Protein AF-A0A947AS03-F1 (afdb_monomer)

Structure (mmCIF, N/CA/C/O backbone):
data_AF-A0A947AS03-F1
#
_entry.id   AF-A0A947AS03-F1
#
loop_
_atom_site.group_PDB
_atom_site.id
_atom_site.type_symbol
_atom_site.label_atom_id
_atom_site.label_alt_id
_atom_site.label_comp_id
_atom_site.label_asym_id
_atom_site.label_entity_id
_atom_site.label_seq_id
_atom_site.pdbx_PDB_ins_code
_atom_site.Cartn_x
_atom_site.Cartn_y
_atom_site.Cartn_z
_atom_site.occupancy
_atom_site.B_iso_or_equiv
_atom_site.auth_seq_id
_atom_site.auth_comp_id
_atom_site.auth_asym_id
_atom_site.auth_atom_id
_atom_site.pdbx_PDB_model_num
ATOM 1 N N . MET A 1 1 ? 4.264 14.742 -11.740 1.00 63.16 1 MET A N 1
ATOM 2 C CA . MET A 1 1 ? 5.031 13.551 -12.175 1.00 63.16 1 MET A CA 1
ATOM 3 C C . MET A 1 1 ? 4.181 12.282 -12.149 1.00 63.16 1 MET A C 1
ATOM 5 O O . MET A 1 1 ? 4.143 11.600 -13.164 1.00 63.16 1 MET A O 1
ATOM 9 N N . ASP A 1 2 ? 3.450 11.978 -11.071 1.00 78.25 2 ASP A N 1
ATOM 10 C CA . ASP A 1 2 ? 2.669 10.725 -10.973 1.00 78.25 2 ASP A CA 1
ATOM 11 C C . ASP A 1 2 ? 1.525 10.592 -11.981 1.00 78.25 2 ASP A C 1
ATOM 13 O O . ASP A 1 2 ? 1.347 9.518 -12.546 1.00 78.25 2 ASP A O 1
ATOM 17 N N . VAL A 1 3 ? 0.847 11.694 -12.319 1.00 84.50 3 VAL A N 1
ATOM 18 C CA . VAL A 1 3 ? -0.205 11.711 -13.353 1.00 84.50 3 VAL A CA 1
ATOM 19 C C . VAL A 1 3 ? 0.300 11.156 -14.693 1.00 84.50 3 VAL A C 1
ATOM 21 O O . VAL A 1 3 ? -0.394 10.385 -15.347 1.00 84.50 3 VAL A O 1
ATOM 24 N N . LEU A 1 4 ? 1.533 11.486 -15.094 1.00 87.38 4 LEU A N 1
ATOM 25 C CA . LEU A 1 4 ? 2.119 10.993 -16.345 1.00 87.38 4 LEU A CA 1
ATOM 26 C C . LEU A 1 4 ? 2.424 9.491 -16.284 1.00 87.38 4 LEU A C 1
ATOM 28 O O . LEU A 1 4 ? 2.207 8.789 -17.270 1.00 87.38 4 LEU A O 1
ATOM 32 N N . ARG A 1 5 ? 2.881 8.985 -15.131 1.00 83.75 5 ARG A N 1
ATOM 33 C CA . ARG A 1 5 ? 3.101 7.543 -14.923 1.00 83.75 5 ARG A CA 1
ATOM 34 C C . ARG A 1 5 ? 1.786 6.777 -14.978 1.00 83.75 5 ARG A C 1
ATOM 36 O O . ARG A 1 5 ? 1.711 5.729 -15.609 1.00 83.75 5 ARG A O 1
ATOM 43 N N . GLU A 1 6 ? 0.745 7.316 -14.361 1.00 83.88 6 GLU A N 1
ATOM 44 C CA . GLU A 1 6 ? -0.580 6.704 -14.345 1.00 83.88 6 GLU A CA 1
ATOM 45 C C . GLU A 1 6 ? -1.210 6.685 -15.745 1.00 83.88 6 GLU A C 1
ATOM 47 O O . GLU A 1 6 ? -1.759 5.669 -16.172 1.00 83.88 6 GLU A O 1
ATOM 52 N N . LEU A 1 7 ? -1.052 7.771 -16.509 1.00 86.62 7 LEU A N 1
ATOM 53 C CA . LEU A 1 7 ? -1.455 7.833 -17.915 1.00 86.62 7 LEU A CA 1
ATOM 54 C C . LEU A 1 7 ? -0.675 6.842 -18.784 1.00 86.62 7 LEU A C 1
ATOM 56 O O . LEU A 1 7 ? -1.273 6.195 -19.642 1.00 86.62 7 LEU A O 1
ATOM 60 N N . ALA A 1 8 ? 0.633 6.694 -18.561 1.00 88.44 8 ALA A N 1
ATOM 61 C CA . ALA A 1 8 ? 1.452 5.715 -19.269 1.00 88.44 8 ALA A CA 1
ATOM 62 C C . ALA A 1 8 ? 0.954 4.282 -19.014 1.00 88.44 8 ALA A C 1
ATOM 64 O O . ALA A 1 8 ? 0.748 3.529 -19.966 1.00 88.44 8 ALA A O 1
ATOM 65 N N . LEU A 1 9 ? 0.656 3.939 -17.755 1.00 86.38 9 LEU A N 1
ATOM 66 C CA . LEU A 1 9 ? 0.081 2.640 -17.390 1.00 86.38 9 LEU A CA 1
ATOM 67 C C . LEU A 1 9 ? -1.288 2.410 -18.046 1.00 86.38 9 LEU A C 1
ATOM 69 O O . LEU A 1 9 ? -1.523 1.339 -18.600 1.00 86.38 9 LEU A O 1
ATOM 73 N N . ARG A 1 10 ? -2.175 3.418 -18.048 1.00 86.69 10 ARG A N 1
ATOM 74 C CA . ARG A 1 10 ? -3.492 3.337 -18.715 1.00 86.69 10 ARG A CA 1
ATOM 75 C C . ARG A 1 10 ? -3.379 3.134 -20.226 1.00 86.69 10 ARG A C 1
ATOM 77 O O . ARG A 1 10 ? -4.222 2.466 -20.811 1.00 86.69 10 ARG A O 1
ATOM 84 N N . LYS A 1 11 ? -2.336 3.686 -20.849 1.00 91.00 11 LYS A N 1
ATOM 85 C CA . LYS A 1 11 ? -2.017 3.490 -22.272 1.00 91.00 11 LYS A CA 1
ATOM 86 C C . LYS A 1 11 ? -1.304 2.160 -22.560 1.00 91.00 11 LYS A C 1
ATOM 88 O O . LYS A 1 11 ? -0.893 1.938 -23.694 1.00 91.00 11 LYS A O 1
ATOM 93 N N . GLY A 1 12 ? -1.129 1.290 -21.562 1.00 87.69 12 GLY A N 1
ATOM 94 C CA . GLY A 1 12 ? -0.451 0.001 -21.719 1.00 87.69 12 GLY A CA 1
ATOM 95 C C . GLY A 1 12 ? 1.066 0.113 -21.903 1.00 87.69 12 GLY A C 1
ATOM 96 O O . GLY A 1 12 ? 1.709 -0.857 -22.304 1.00 87.69 12 GLY A O 1
ATOM 97 N N . ILE A 1 13 ? 1.657 1.278 -21.618 1.00 89.75 13 ILE A N 1
ATOM 98 C CA . ILE A 1 13 ? 3.103 1.476 -21.714 1.00 89.75 13 ILE A CA 1
ATOM 99 C C . ILE A 1 13 ? 3.764 0.716 -20.569 1.00 89.75 13 ILE A C 1
ATOM 101 O O . ILE A 1 13 ? 3.427 0.915 -19.398 1.00 89.75 13 ILE A O 1
ATOM 105 N N . LYS A 1 14 ? 4.726 -0.147 -20.906 1.00 86.31 14 LYS A N 1
ATOM 106 C CA . LYS A 1 14 ? 5.478 -0.902 -19.905 1.00 86.31 14 LYS A CA 1
ATOM 107 C C . LYS A 1 14 ? 6.299 0.067 -19.044 1.00 86.31 14 LYS A C 1
ATOM 109 O O . LYS A 1 14 ? 7.125 0.803 -19.584 1.00 86.31 14 LYS A O 1
ATOM 114 N N . PRO A 1 15 ? 6.085 0.090 -17.721 1.00 84.50 15 PRO A N 1
ATOM 115 C CA . PRO A 1 15 ? 6.881 0.907 -16.818 1.00 84.50 15 PRO A CA 1
ATOM 116 C C . PRO A 1 15 ? 8.324 0.396 -16.785 1.00 84.50 15 PRO A C 1
ATOM 118 O O . PRO A 1 15 ? 8.560 -0.809 -16.837 1.00 84.50 15 PRO A O 1
ATOM 121 N N . ALA A 1 16 ? 9.276 1.324 -16.653 1.00 84.19 16 ALA A N 1
ATOM 122 C CA . ALA A 1 16 ? 10.697 0.996 -16.529 1.00 84.19 16 ALA A CA 1
ATOM 123 C C . ALA A 1 16 ? 10.981 0.087 -15.320 1.00 84.19 16 ALA A C 1
ATOM 125 O O . ALA A 1 16 ? 11.838 -0.782 -15.395 1.00 84.19 16 ALA A O 1
ATOM 126 N N . GLU A 1 17 ? 10.215 0.258 -14.238 1.00 83.00 17 GLU A N 1
ATOM 127 C CA . GLU A 1 17 ? 10.231 -0.620 -13.070 1.00 83.00 17 GLU A CA 1
ATOM 128 C C . GLU A 1 17 ? 8.826 -1.212 -12.842 1.00 83.00 17 GLU A C 1
ATOM 130 O O . GLU A 1 17 ? 7.962 -0.551 -12.253 1.00 83.00 17 GLU A O 1
ATOM 135 N N . PRO A 1 18 ? 8.556 -2.446 -13.307 1.00 78.81 18 PRO A N 1
ATOM 136 C CA . PRO A 1 18 ? 7.260 -3.112 -13.153 1.00 78.81 18 PRO A CA 1
ATOM 137 C C . PRO A 1 18 ? 6.838 -3.337 -11.701 1.00 78.81 18 PRO A C 1
ATOM 139 O O . PRO A 1 18 ? 5.642 -3.431 -11.416 1.00 78.81 18 PRO A O 1
ATOM 142 N N . ARG A 1 19 ? 7.791 -3.389 -10.765 1.00 73.75 19 ARG A N 1
ATOM 143 C CA . ARG A 1 19 ? 7.511 -3.639 -9.345 1.00 73.75 19 ARG A CA 1
ATOM 144 C C . ARG A 1 19 ? 6.833 -2.460 -8.645 1.00 73.75 19 ARG A C 1
ATOM 146 O O . ARG A 1 19 ? 6.041 -2.665 -7.727 1.00 73.75 19 ARG A O 1
ATOM 153 N N . VAL A 1 20 ? 7.091 -1.234 -9.095 1.00 79.19 20 VAL A N 1
ATOM 154 C CA . VAL A 1 20 ? 6.549 0.001 -8.501 1.00 79.19 20 VAL A CA 1
ATOM 155 C C . VAL A 1 20 ? 5.015 0.095 -8.600 1.00 79.19 20 VAL A C 1
ATOM 157 O O . VAL A 1 20 ? 4.366 0.232 -7.562 1.00 79.19 20 VAL A O 1
ATOM 160 N N . PRO A 1 21 ? 4.375 -0.019 -9.780 1.00 80.12 21 PRO A N 1
ATOM 161 C CA . PRO A 1 21 ? 2.912 0.038 -9.865 1.00 80.12 21 PRO A CA 1
ATOM 162 C C . PRO A 1 21 ? 2.227 -1.130 -9.149 1.00 80.12 21 PRO A C 1
ATOM 164 O O . PRO A 1 21 ? 1.152 -0.960 -8.577 1.00 80.12 21 PRO A O 1
ATOM 167 N N . VAL A 1 22 ? 2.871 -2.297 -9.119 1.00 76.38 22 VAL A N 1
ATOM 168 C CA . VAL A 1 22 ? 2.405 -3.477 -8.380 1.00 76.38 22 VAL A CA 1
ATOM 169 C C . VAL A 1 22 ? 2.402 -3.223 -6.870 1.00 76.38 22 VAL A C 1
ATOM 171 O O . VAL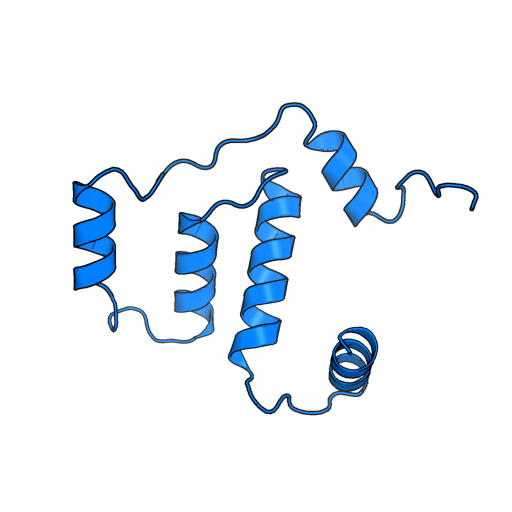 A 1 22 ? 1.437 -3.566 -6.178 1.00 76.38 22 VAL A O 1
ATOM 174 N N . PHE A 1 23 ? 3.454 -2.586 -6.355 1.00 77.06 23 PHE A N 1
ATOM 175 C CA . PHE A 1 23 ? 3.529 -2.148 -4.966 1.00 77.06 23 PHE A CA 1
ATOM 176 C C . PHE A 1 23 ? 2.442 -1.116 -4.643 1.00 77.06 23 PHE A C 1
ATOM 178 O O . PHE A 1 23 ? 1.717 -1.284 -3.662 1.00 77.06 23 PHE A O 1
ATOM 185 N N . HIS A 1 24 ? 2.267 -0.097 -5.490 1.00 80.69 24 HIS A N 1
ATOM 186 C CA . HIS A 1 24 ? 1.233 0.923 -5.296 1.00 80.69 24 HIS A CA 1
ATOM 187 C C . HIS A 1 24 ? -0.178 0.331 -5.273 1.00 80.69 24 HIS A C 1
ATOM 189 O O . HIS A 1 24 ? -0.962 0.672 -4.387 1.00 80.69 24 HIS A O 1
ATOM 195 N N . GLN A 1 25 ? -0.495 -0.599 -6.178 1.00 80.94 25 GLN A N 1
ATOM 196 C CA . GLN A 1 25 ? -1.774 -1.312 -6.136 1.00 80.94 25 GLN A CA 1
ATOM 197 C C . GLN A 1 25 ? -1.941 -2.101 -4.839 1.00 80.94 25 GLN A C 1
ATOM 199 O O . GLN A 1 25 ? -2.969 -1.982 -4.182 1.00 80.94 25 GLN A O 1
ATOM 204 N N . SER A 1 26 ? -0.918 -2.853 -4.431 1.00 76.00 26 SER A N 1
ATOM 205 C CA . SER A 1 26 ? -0.969 -3.654 -3.200 1.00 76.00 26 SER A CA 1
ATOM 206 C C . SER A 1 26 ? -1.161 -2.780 -1.953 1.00 76.00 26 SER A C 1
ATOM 208 O O . SER A 1 26 ? -1.876 -3.152 -1.021 1.00 76.00 26 SER A O 1
ATOM 210 N N . PHE A 1 27 ? -0.569 -1.586 -1.952 1.00 80.06 27 PHE A N 1
ATOM 211 C CA . PHE A 1 27 ? -0.743 -0.590 -0.901 1.00 80.06 27 PHE A CA 1
ATOM 212 C C . PHE A 1 27 ? -2.170 -0.040 -0.850 1.00 80.06 27 PHE A C 1
ATOM 214 O O . PHE A 1 27 ? -2.789 -0.026 0.217 1.00 80.06 27 PHE A O 1
ATOM 221 N N . LEU A 1 28 ? -2.718 0.360 -1.998 1.00 84.31 28 LEU A N 1
ATOM 222 C CA . LEU A 1 28 ? -4.094 0.849 -2.087 1.00 84.31 28 LEU A CA 1
ATOM 223 C C . LEU A 1 28 ? -5.107 -0.242 -1.724 1.00 84.31 28 LEU A C 1
ATOM 225 O O . LEU A 1 28 ? -6.058 0.036 -0.995 1.00 84.31 28 LEU A O 1
ATOM 229 N N . ASP A 1 29 ? -4.873 -1.487 -2.141 1.00 82.50 29 ASP A N 1
ATOM 230 C CA . ASP A 1 29 ? -5.699 -2.637 -1.772 1.00 82.50 29 ASP A CA 1
ATOM 231 C C . ASP A 1 29 ? -5.688 -2.866 -0.256 1.00 82.50 29 ASP A C 1
ATOM 233 O O . ASP A 1 29 ? -6.746 -3.079 0.342 1.00 82.50 29 ASP A O 1
ATOM 237 N N . SER A 1 30 ? -4.525 -2.764 0.394 1.00 81.56 30 SER A N 1
ATOM 238 C CA . SER A 1 30 ? -4.432 -2.852 1.855 1.00 81.56 30 SER A CA 1
ATOM 239 C C . SER A 1 30 ? -5.290 -1.787 2.536 1.00 81.56 30 SER A C 1
ATOM 241 O O . SER A 1 30 ? -6.037 -2.100 3.465 1.00 81.56 30 SER A O 1
ATOM 243 N N . ILE A 1 31 ? -5.208 -0.536 2.079 1.00 84.25 31 ILE A N 1
ATOM 244 C CA . ILE A 1 31 ? -5.994 0.564 2.649 1.00 84.25 31 ILE A CA 1
ATOM 245 C C . ILE A 1 31 ? -7.484 0.346 2.383 1.00 84.25 31 ILE A C 1
ATOM 247 O O . ILE A 1 31 ? -8.298 0.536 3.282 1.00 84.25 31 ILE A O 1
ATOM 251 N N . LYS A 1 32 ? -7.858 -0.115 1.189 1.00 83.94 32 LYS A N 1
ATOM 252 C CA . LYS A 1 32 ? -9.251 -0.408 0.838 1.00 83.94 32 LYS A CA 1
ATOM 253 C C . LYS A 1 32 ? -9.877 -1.474 1.745 1.00 83.94 32 LYS A C 1
ATOM 255 O O . LYS A 1 32 ? -11.055 -1.355 2.081 1.00 83.94 32 LYS A O 1
ATOM 260 N N . HIS A 1 33 ? -9.118 -2.496 2.144 1.00 79.56 33 HIS A N 1
ATOM 261 C CA . HIS A 1 33 ? -9.625 -3.598 2.972 1.00 79.56 33 HIS A CA 1
ATOM 262 C C . HIS A 1 33 ? -9.581 -3.293 4.474 1.00 79.56 33 HIS A C 1
ATOM 264 O O . HIS A 1 33 ? -10.556 -3.547 5.181 1.00 79.56 33 HIS A O 1
ATOM 270 N N . TRP A 1 34 ? -8.476 -2.727 4.963 1.00 80.81 34 TRP A N 1
ATOM 271 C CA . TRP A 1 34 ? -8.225 -2.554 6.401 1.00 80.81 34 TRP A CA 1
ATOM 272 C C . TRP A 1 34 ? -8.439 -1.113 6.886 1.00 80.81 34 TRP A C 1
ATOM 274 O O . TRP A 1 34 ? -8.430 -0.835 8.086 1.00 80.81 34 TRP A O 1
ATOM 284 N N . GLY A 1 35 ? -8.628 -0.173 5.960 1.00 81.00 35 GLY A N 1
ATOM 285 C CA . GLY A 1 35 ? -8.701 1.263 6.226 1.00 81.00 35 GLY A CA 1
ATOM 286 C C . GLY A 1 35 ? -7.353 1.898 6.600 1.00 81.00 35 GLY A C 1
ATOM 287 O O . GLY A 1 35 ? -7.295 3.096 6.856 1.00 81.00 35 GLY A O 1
ATOM 288 N N . ARG A 1 36 ? -6.264 1.118 6.620 1.00 81.44 36 ARG A N 1
ATOM 289 C CA . ARG A 1 36 ? -4.883 1.579 6.819 1.00 81.44 36 ARG A CA 1
ATOM 290 C C . ARG A 1 36 ? -3.891 0.678 6.086 1.00 81.44 36 ARG A C 1
ATOM 292 O O . ARG A 1 36 ? -4.227 -0.432 5.672 1.00 81.44 36 ARG A O 1
ATOM 299 N N . ALA A 1 37 ? -2.655 1.149 5.963 1.00 74.00 37 ALA A N 1
ATOM 300 C CA . ALA A 1 37 ? -1.557 0.323 5.486 1.00 74.00 37 ALA A CA 1
ATOM 301 C C . ALA A 1 37 ? -1.278 -0.819 6.482 1.00 74.00 37 ALA A C 1
ATOM 303 O O . ALA A 1 37 ? -1.089 -0.578 7.679 1.00 74.00 37 ALA A O 1
ATOM 304 N N . TYR A 1 38 ? -1.277 -2.051 5.977 1.00 76.62 38 TYR A N 1
ATOM 305 C CA . TYR A 1 38 ? -0.903 -3.270 6.683 1.00 76.62 38 TYR A CA 1
ATOM 306 C C . TYR A 1 38 ? 0.415 -3.769 6.089 1.00 76.62 38 TYR A C 1
ATOM 308 O O . TYR A 1 38 ? 0.458 -4.353 5.007 1.00 76.62 38 TYR A O 1
ATOM 316 N N . GLU A 1 39 ? 1.507 -3.478 6.791 1.00 69.00 39 GLU A N 1
ATOM 317 C CA . GLU A 1 39 ? 2.879 -3.644 6.296 1.00 69.00 39 GLU A CA 1
ATOM 318 C C . GLU A 1 39 ? 3.217 -5.097 5.951 1.00 69.00 39 GLU A C 1
ATOM 320 O O . GLU A 1 39 ? 3.846 -5.358 4.929 1.00 69.00 39 GLU A O 1
ATOM 325 N N . VAL A 1 40 ? 2.750 -6.062 6.746 1.00 69.81 40 VAL A N 1
ATOM 326 C CA . VAL A 1 40 ? 2.997 -7.487 6.477 1.00 69.81 40 VAL A CA 1
ATOM 327 C C . VAL A 1 40 ? 2.245 -7.957 5.234 1.00 69.81 40 VAL A C 1
ATOM 329 O O . VAL A 1 40 ? 2.823 -8.660 4.411 1.00 69.81 40 VAL A O 1
ATOM 332 N N . GLY A 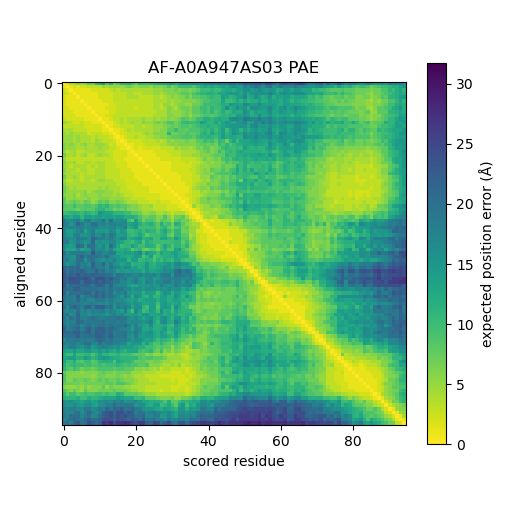1 41 ? 0.997 -7.526 5.038 1.00 67.44 41 GLY A N 1
ATOM 333 C CA . GLY A 1 41 ? 0.239 -7.837 3.823 1.00 67.44 41 GLY A CA 1
ATOM 334 C C . GLY A 1 41 ? 0.808 -7.155 2.584 1.00 67.44 41 GLY A C 1
ATOM 335 O O . GLY A 1 41 ? 0.784 -7.739 1.505 1.00 67.44 41 GLY A O 1
ATOM 336 N N . LEU A 1 42 ? 1.379 -5.959 2.739 1.00 68.56 42 LEU A N 1
ATOM 337 C CA . LEU A 1 42 ? 2.089 -5.254 1.675 1.00 68.56 42 LEU A CA 1
ATOM 338 C C . LEU A 1 42 ? 3.351 -6.013 1.248 1.00 68.56 42 LEU A C 1
ATOM 340 O O . LEU A 1 42 ? 3.549 -6.247 0.058 1.00 68.56 42 LEU A O 1
ATOM 344 N N . ILE A 1 43 ? 4.169 -6.443 2.214 1.00 71.25 43 ILE A N 1
ATOM 345 C CA . ILE A 1 43 ? 5.377 -7.241 1.965 1.00 71.25 43 ILE A CA 1
ATOM 346 C C . ILE A 1 43 ? 5.005 -8.600 1.359 1.00 71.25 43 ILE A C 1
ATOM 348 O O . ILE A 1 43 ? 5.618 -9.021 0.379 1.00 71.25 43 ILE A O 1
ATOM 352 N N . ALA A 1 44 ? 3.984 -9.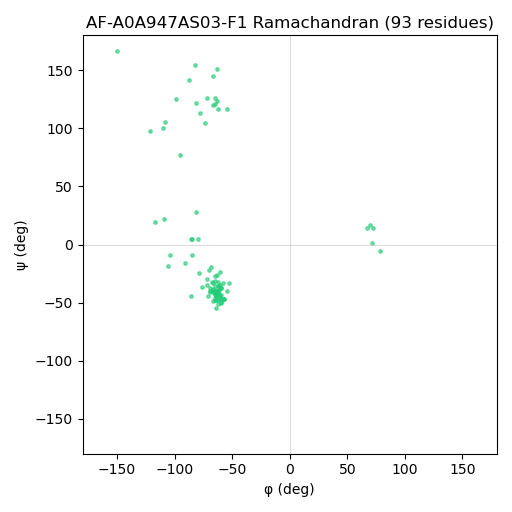273 1.895 1.00 68.62 44 ALA A N 1
ATOM 353 C CA . ALA A 1 44 ? 3.514 -10.557 1.384 1.00 68.62 44 ALA A CA 1
ATOM 354 C C . ALA A 1 44 ? 2.957 -10.433 -0.044 1.00 68.62 44 ALA A C 1
ATOM 356 O O . ALA A 1 44 ? 3.360 -11.187 -0.925 1.00 68.62 44 ALA A O 1
ATOM 357 N N . GLY A 1 45 ? 2.090 -9.449 -0.303 1.00 67.56 45 GLY A N 1
ATOM 358 C CA . GLY A 1 45 ? 1.525 -9.190 -1.628 1.00 67.56 45 GLY A CA 1
ATOM 359 C C . GLY A 1 45 ? 2.588 -8.809 -2.657 1.00 67.56 45 GLY A C 1
ATOM 360 O O . GLY A 1 45 ? 2.566 -9.320 -3.776 1.00 67.56 45 GLY A O 1
ATOM 361 N N . TYR A 1 46 ? 3.560 -7.981 -2.265 1.00 67.62 46 TYR A N 1
ATOM 362 C CA . TYR A 1 46 ? 4.716 -7.658 -3.096 1.00 67.62 46 TYR A CA 1
ATOM 363 C C . TYR A 1 46 ? 5.516 -8.911 -3.458 1.00 67.62 46 TYR A C 1
ATOM 365 O O . TYR A 1 46 ? 5.763 -9.136 -4.637 1.00 67.62 46 TYR A O 1
ATOM 373 N N . LYS A 1 47 ? 5.868 -9.752 -2.477 1.00 70.00 47 LYS A N 1
ATOM 374 C CA . LYS A 1 47 ? 6.639 -10.984 -2.706 1.00 70.00 47 LYS A CA 1
ATOM 375 C C . LYS A 1 47 ? 5.903 -11.999 -3.579 1.00 70.00 47 LYS A C 1
ATOM 377 O O . LYS A 1 47 ? 6.512 -12.603 -4.457 1.00 70.00 47 LYS A O 1
ATOM 382 N N . VAL A 1 48 ? 4.592 -12.155 -3.382 1.00 71.88 48 VAL A N 1
ATOM 383 C CA . VAL A 1 48 ? 3.759 -13.030 -4.223 1.00 71.88 48 VAL A CA 1
ATOM 384 C C . VAL A 1 48 ? 3.722 -12.524 -5.665 1.00 71.88 48 VAL A C 1
ATOM 386 O O . VAL A 1 48 ? 3.862 -13.316 -6.590 1.00 71.88 48 VAL A O 1
ATOM 389 N N . ARG A 1 49 ? 3.573 -11.210 -5.877 1.00 67.62 49 ARG A N 1
ATOM 390 C CA . ARG A 1 49 ? 3.517 -10.630 -7.229 1.00 67.62 49 ARG A CA 1
ATOM 391 C C . ARG A 1 49 ? 4.896 -10.491 -7.889 1.00 67.62 49 ARG A C 1
ATOM 393 O O . ARG A 1 49 ? 4.962 -10.448 -9.112 1.00 67.62 49 ARG A O 1
ATOM 400 N N . SER A 1 50 ? 5.981 -10.407 -7.115 1.00 66.44 50 SER A N 1
ATOM 401 C CA . SER A 1 50 ? 7.354 -10.269 -7.623 1.00 66.44 50 SER A CA 1
ATOM 402 C C . SER A 1 50 ? 8.070 -11.604 -7.855 1.00 66.44 50 SER A C 1
ATOM 404 O O . SER A 1 50 ? 9.093 -11.612 -8.538 1.00 66.44 50 SER A O 1
ATOM 406 N N . GLY A 1 51 ? 7.557 -12.711 -7.302 1.00 66.75 51 GLY A N 1
ATOM 407 C CA . GLY A 1 51 ? 8.141 -14.055 -7.412 1.00 66.75 51 GLY A CA 1
ATOM 408 C C . GLY A 1 51 ? 9.337 -14.310 -6.485 1.00 66.75 51 GLY A C 1
ATOM 409 O O . GLY A 1 51 ? 9.807 -15.441 -6.388 1.00 66.75 51 GLY A O 1
ATOM 410 N N . ASP A 1 52 ? 9.810 -13.290 -5.765 1.00 67.75 52 ASP A N 1
ATOM 411 C CA . ASP A 1 52 ? 10.945 -13.387 -4.845 1.00 67.75 52 ASP A CA 1
ATOM 412 C C . ASP A 1 52 ? 10.473 -13.631 -3.403 1.00 67.75 52 ASP A C 1
ATOM 414 O O . ASP A 1 52 ? 10.409 -12.737 -2.551 1.00 67.75 52 ASP A O 1
ATOM 418 N N . LEU A 1 53 ? 10.082 -14.876 -3.131 1.00 63.44 53 LEU A N 1
ATOM 419 C CA . LEU A 1 53 ? 9.561 -15.272 -1.821 1.00 63.44 53 LEU A CA 1
ATOM 420 C C . LEU A 1 53 ? 10.672 -15.327 -0.753 1.00 63.44 53 LEU A C 1
ATOM 422 O O . LEU A 1 53 ? 10.441 -14.957 0.407 1.00 63.44 53 LEU A O 1
ATOM 426 N N . MET A 1 54 ? 11.890 -15.720 -1.138 1.00 65.19 54 MET A N 1
ATOM 427 C CA . MET A 1 54 ? 12.970 -16.064 -0.203 1.00 65.19 54 MET A CA 1
ATOM 428 C C . MET A 1 54 ? 14.092 -15.025 -0.069 1.00 65.19 54 MET A C 1
ATOM 430 O O . MET A 1 54 ? 14.766 -15.057 0.964 1.00 65.19 54 MET A O 1
ATOM 434 N N . GLY A 1 55 ? 14.259 -14.084 -1.009 1.00 64.25 55 GLY A N 1
ATOM 435 C CA . GLY A 1 55 ? 15.392 -13.143 -1.046 1.00 64.25 55 GLY A CA 1
ATOM 436 C C . GLY A 1 55 ? 15.631 -12.370 0.256 1.00 64.25 55 GLY A C 1
ATOM 437 O O . GLY A 1 55 ? 16.769 -12.176 0.668 1.00 64.25 55 GLY A O 1
ATOM 438 N N . ASP A 1 56 ? 14.557 -12.062 0.990 1.00 68.00 56 ASP A N 1
ATOM 439 C CA . ASP A 1 56 ? 14.618 -11.280 2.236 1.00 68.00 56 ASP A CA 1
ATOM 440 C C . ASP A 1 56 ? 14.167 -12.038 3.493 1.00 68.00 56 ASP A C 1
ATOM 442 O O . ASP A 1 56 ? 13.793 -11.429 4.499 1.00 68.00 56 ASP A O 1
ATOM 446 N N . MET A 1 57 ? 14.147 -13.374 3.474 1.00 70.25 57 MET A N 1
ATOM 447 C CA . MET A 1 57 ? 13.590 -14.152 4.592 1.00 70.25 57 MET A CA 1
ATOM 448 C C . MET A 1 57 ? 14.353 -13.935 5.912 1.00 70.25 57 MET A C 1
ATOM 450 O O . MET A 1 57 ? 13.740 -13.824 6.973 1.00 70.25 57 MET A O 1
ATOM 454 N N . LYS A 1 58 ? 15.680 -13.766 5.853 1.00 71.25 58 LYS A N 1
ATOM 455 C CA . LYS A 1 58 ? 16.526 -13.478 7.027 1.00 71.25 58 LYS A CA 1
ATOM 456 C C . LYS A 1 58 ? 16.234 -12.103 7.639 1.00 71.25 58 LYS A C 1
ATOM 458 O O . LYS A 1 58 ? 16.213 -11.960 8.862 1.00 71.25 58 LYS A O 1
ATOM 463 N N . LEU A 1 59 ? 15.991 -11.094 6.800 1.00 69.56 59 LEU A N 1
ATOM 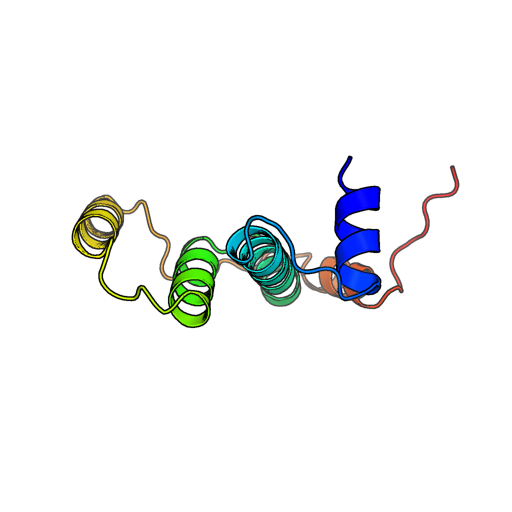464 C CA . LEU A 1 59 ? 15.625 -9.750 7.246 1.00 69.56 59 LEU A CA 1
ATOM 465 C C . LEU A 1 59 ? 14.201 -9.735 7.813 1.00 69.56 59 LEU A C 1
ATOM 467 O O . LEU A 1 59 ? 13.990 -9.202 8.902 1.00 69.56 59 LEU A O 1
ATOM 471 N N . GLY A 1 60 ? 13.260 -10.397 7.134 1.00 70.06 60 GLY A N 1
ATOM 472 C CA . GLY A 1 60 ? 11.887 -10.578 7.604 1.00 70.06 60 GLY A CA 1
ATOM 473 C C . GLY A 1 60 ? 11.830 -11.257 8.973 1.00 70.06 60 GLY A C 1
ATOM 474 O O . GLY A 1 60 ? 11.192 -10.738 9.886 1.00 70.06 60 GLY A O 1
ATOM 475 N N . LEU A 1 61 ? 12.587 -12.343 9.167 1.00 71.56 61 LEU A N 1
ATOM 476 C CA . LEU A 1 61 ? 12.675 -13.032 10.457 1.00 71.56 61 LEU A CA 1
ATOM 477 C C . LEU A 1 61 ? 13.280 -12.133 11.548 1.00 71.56 61 LEU A C 1
ATOM 479 O O . LEU A 1 61 ? 12.778 -12.103 12.667 1.00 71.56 61 LEU A O 1
ATOM 483 N N . LYS A 1 62 ? 14.307 -11.336 11.225 1.00 74.75 62 LYS A N 1
ATOM 484 C CA . LYS A 1 62 ? 14.919 -10.372 12.159 1.00 74.75 62 LYS A CA 1
ATOM 485 C C . LYS A 1 62 ? 13.978 -9.223 12.541 1.00 74.75 62 LYS A C 1
ATOM 487 O O . LYS A 1 62 ? 14.071 -8.697 13.648 1.00 74.75 62 LYS A O 1
ATOM 492 N N . MET A 1 63 ? 13.105 -8.787 11.638 1.00 70.31 63 MET A N 1
ATOM 493 C CA . MET A 1 63 ? 12.084 -7.777 11.940 1.00 70.31 63 MET A CA 1
ATOM 494 C C . MET A 1 63 ? 10.931 -8.380 12.749 1.00 70.31 63 MET A C 1
ATOM 496 O O . MET A 1 63 ? 10.436 -7.725 13.666 1.00 70.31 63 MET A O 1
ATOM 500 N N . PHE A 1 64 ? 10.566 -9.632 12.465 1.00 70.44 64 PHE A N 1
ATOM 501 C CA . PHE A 1 64 ? 9.574 -10.390 13.225 1.00 70.44 64 PHE A CA 1
ATOM 502 C C . PHE A 1 64 ? 10.010 -10.607 14.679 1.00 70.44 64 PHE A C 1
ATOM 504 O O . PHE A 1 64 ? 9.279 -10.232 15.591 1.00 70.44 64 PHE A O 1
ATOM 511 N N . THR A 1 65 ? 11.230 -11.104 14.913 1.00 74.94 65 THR A N 1
ATOM 512 C CA . THR A 1 65 ? 11.763 -11.316 16.275 1.00 74.94 65 THR A CA 1
ATOM 513 C C . THR A 1 65 ? 11.910 -10.021 17.069 1.00 74.94 65 THR A C 1
ATOM 515 O O . THR A 1 65 ? 11.832 -10.035 18.292 1.00 74.94 65 THR A O 1
ATOM 518 N N . LYS A 1 66 ? 12.079 -8.883 16.388 1.00 76.50 66 LYS A N 1
ATOM 519 C CA . LYS A 1 66 ? 12.105 -7.550 17.007 1.00 76.50 66 LYS A CA 1
ATOM 520 C C . LYS A 1 66 ? 10.715 -6.933 17.217 1.00 76.50 66 LYS A C 1
ATOM 522 O O . LYS A 1 66 ? 10.645 -5.765 17.589 1.00 76.50 66 LYS A O 1
ATOM 527 N N . GLY A 1 67 ? 9.629 -7.655 16.926 1.00 66.94 67 GLY A N 1
ATOM 528 C CA . GLY A 1 67 ? 8.254 -7.155 17.053 1.00 66.94 67 GLY A CA 1
ATOM 529 C C . GLY A 1 67 ? 7.900 -6.032 16.073 1.00 66.94 67 GLY A C 1
ATOM 530 O O . GLY A 1 67 ? 6.895 -5.351 16.252 1.00 66.94 67 GLY A O 1
ATOM 531 N N . LYS A 1 68 ? 8.719 -5.817 15.034 1.00 68.12 68 LYS A N 1
ATOM 532 C CA . LYS A 1 68 ? 8.529 -4.744 14.043 1.00 68.12 68 LYS A CA 1
ATOM 533 C C . LYS A 1 68 ? 7.584 -5.134 12.908 1.00 68.12 68 LYS A C 1
ATOM 535 O O . LYS A 1 68 ? 7.238 -4.285 12.100 1.00 68.12 68 LYS A O 1
ATOM 540 N N . LEU A 1 69 ? 7.188 -6.406 12.830 1.00 67.81 69 LEU A N 1
ATOM 541 C CA . LEU A 1 69 ? 6.189 -6.896 11.884 1.00 67.81 69 LEU A CA 1
ATOM 542 C C . LEU A 1 69 ? 4.913 -7.235 12.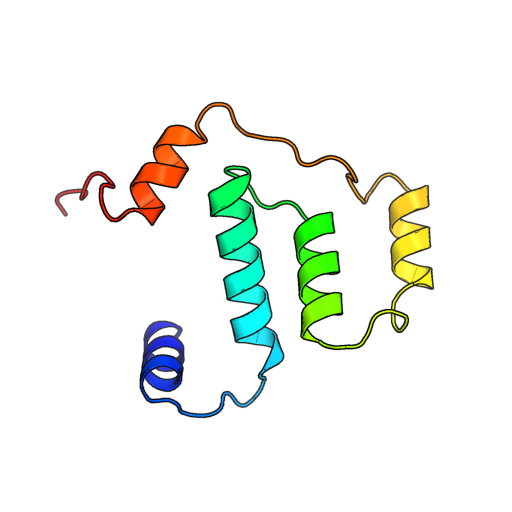649 1.00 67.81 69 LEU A C 1
ATOM 544 O O . LEU A 1 69 ? 4.841 -8.254 13.335 1.00 67.81 69 LEU A O 1
ATOM 548 N N . SER A 1 70 ? 3.900 -6.380 12.520 1.00 63.66 70 SER A N 1
ATOM 549 C CA . SER A 1 70 ? 2.563 -6.696 13.018 1.00 63.66 70 SER A CA 1
ATOM 550 C C . SER A 1 70 ? 1.918 -7.724 12.087 1.00 63.66 70 SER A C 1
ATOM 552 O O . SER A 1 70 ? 1.520 -7.407 10.971 1.00 63.66 70 SER A O 1
ATOM 554 N N . LEU A 1 71 ? 1.852 -8.988 12.520 1.00 66.19 71 LEU A N 1
ATOM 555 C CA . LEU A 1 71 ? 1.239 -10.063 11.728 1.00 66.19 71 LEU A CA 1
ATOM 556 C C . LEU A 1 71 ? -0.282 -9.931 11.632 1.00 66.19 71 LEU A C 1
ATOM 558 O O . LEU A 1 71 ? -0.880 -10.471 10.709 1.00 66.19 71 LEU A O 1
ATOM 562 N N . THR A 1 72 ? -0.921 -9.217 12.553 1.00 64.50 72 THR A N 1
ATOM 563 C CA . THR A 1 72 ? -2.369 -9.028 12.547 1.00 64.50 72 THR A CA 1
ATOM 564 C C . THR A 1 72 ? -2.727 -7.675 11.937 1.00 64.50 72 THR A C 1
ATOM 566 O O . THR A 1 72 ? -2.229 -6.637 12.385 1.00 64.50 72 THR A O 1
ATOM 569 N N . PRO A 1 73 ? -3.593 -7.643 10.911 1.00 67.50 73 PRO A N 1
ATOM 570 C CA . PRO A 1 73 ? -4.057 -6.384 10.360 1.00 67.50 73 PRO A CA 1
ATOM 571 C C . PRO A 1 73 ? -4.909 -5.647 11.398 1.00 67.50 73 PRO A C 1
ATOM 573 O O . PRO A 1 73 ? -5.943 -6.139 11.847 1.00 67.50 73 PRO A O 1
ATOM 576 N N . HIS A 1 74 ? -4.485 -4.443 11.780 1.00 69.56 74 HIS A N 1
ATOM 577 C CA . HIS A 1 74 ? -5.319 -3.542 12.571 1.00 69.56 74 HIS A CA 1
ATOM 578 C C . HIS A 1 74 ? -6.296 -2.821 11.643 1.00 69.56 74 HIS A C 1
ATOM 580 O O . HIS A 1 74 ? -5.881 -2.126 10.719 1.00 69.56 74 HIS A O 1
ATOM 586 N N . SER A 1 75 ? -7.595 -2.965 11.897 1.00 76.25 75 SER A N 1
ATOM 587 C CA . SER A 1 75 ? -8.616 -2.186 11.192 1.00 76.25 75 SER A CA 1
ATOM 588 C C . SER A 1 75 ? -8.854 -0.861 11.906 1.00 76.25 75 SER A C 1
ATOM 590 O O . SER A 1 75 ? -8.893 -0.818 13.136 1.00 76.25 75 SER A O 1
ATOM 592 N N . ILE A 1 76 ? -9.059 0.220 11.156 1.00 84.38 76 ILE A N 1
ATOM 593 C CA . ILE A 1 76 ? -9.529 1.482 11.747 1.00 84.38 76 ILE A CA 1
ATOM 594 C C . ILE A 1 76 ? -11.054 1.464 11.925 1.00 84.38 76 ILE A C 1
ATOM 596 O O . ILE A 1 76 ? -11.769 0.791 11.179 1.00 84.38 76 ILE A O 1
ATOM 600 N N . LYS A 1 77 ? -11.572 2.252 12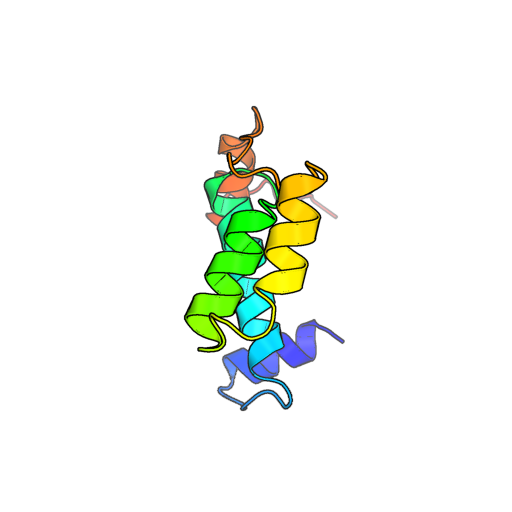.879 1.00 82.06 77 LYS A N 1
ATOM 601 C CA . LYS A 1 77 ? -13.027 2.428 13.066 1.00 82.06 77 LYS A CA 1
ATOM 602 C C . LYS A 1 77 ? -13.697 3.007 11.807 1.00 82.06 77 LYS A C 1
ATOM 6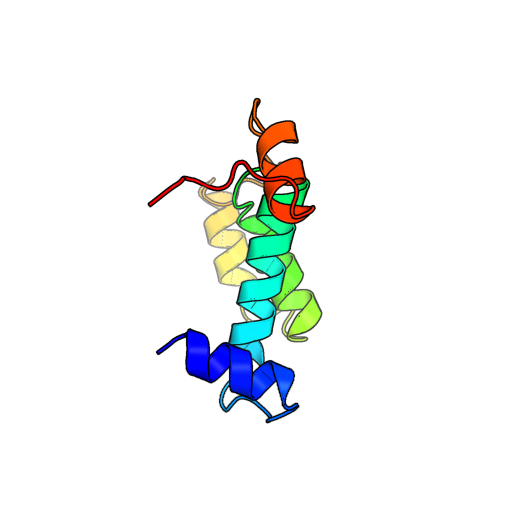04 O O . LYS A 1 77 ? -14.766 2.547 11.428 1.00 82.06 77 LYS A O 1
ATOM 609 N N . GLY A 1 78 ? -13.020 3.927 11.111 1.00 82.62 78 GLY A N 1
ATOM 610 C CA . GLY A 1 78 ? -13.503 4.608 9.899 1.00 82.62 78 GLY A CA 1
ATOM 611 C C . GLY A 1 78 ? -13.360 3.828 8.581 1.00 82.62 78 GLY A C 1
ATOM 612 O O . GLY A 1 78 ? -13.167 4.415 7.517 1.00 82.62 78 GLY A O 1
ATOM 613 N N . LYS A 1 79 ? -13.366 2.488 8.615 1.00 84.69 79 LYS A N 1
ATOM 614 C CA . LYS A 1 79 ? -13.170 1.671 7.400 1.00 84.69 79 LYS A CA 1
ATOM 615 C C . LYS A 1 79 ? -14.299 1.843 6.375 1.00 84.69 79 LYS A C 1
ATOM 617 O O . LYS A 1 79 ? -14.085 1.649 5.180 1.00 84.69 79 LYS A O 1
ATOM 622 N N . ALA A 1 80 ? -15.505 2.182 6.834 1.00 84.38 80 ALA A N 1
ATOM 623 C CA . ALA A 1 80 ? -16.672 2.348 5.974 1.00 84.38 80 ALA A CA 1
ATOM 624 C C . ALA A 1 80 ? -16.536 3.594 5.087 1.00 84.38 80 ALA A C 1
ATOM 626 O O . ALA A 1 80 ? -16.861 3.549 3.900 1.00 84.38 80 ALA A O 1
ATOM 627 N N . GLU A 1 81 ? -16.002 4.679 5.640 1.00 85.50 81 GLU A N 1
ATOM 628 C CA . GLU A 1 81 ? -15.699 5.933 4.956 1.00 85.50 81 GLU A CA 1
ATOM 629 C C . GLU A 1 81 ? -14.610 5.718 3.909 1.00 85.50 81 GLU A C 1
ATOM 631 O O . GLU A 1 81 ? -14.789 6.099 2.752 1.00 85.50 81 GLU A O 1
ATOM 636 N N . ILE A 1 82 ? -13.533 5.015 4.275 1.00 85.94 82 ILE A N 1
ATOM 637 C CA . ILE A 1 82 ? -12.479 4.638 3.326 1.00 85.94 82 ILE A CA 1
ATOM 638 C C . ILE A 1 82 ? -13.068 3.838 2.160 1.00 85.94 82 ILE A C 1
ATOM 640 O O . ILE A 1 82 ? -12.824 4.162 0.997 1.00 85.94 82 ILE A O 1
ATOM 644 N N . LYS A 1 83 ? -13.918 2.844 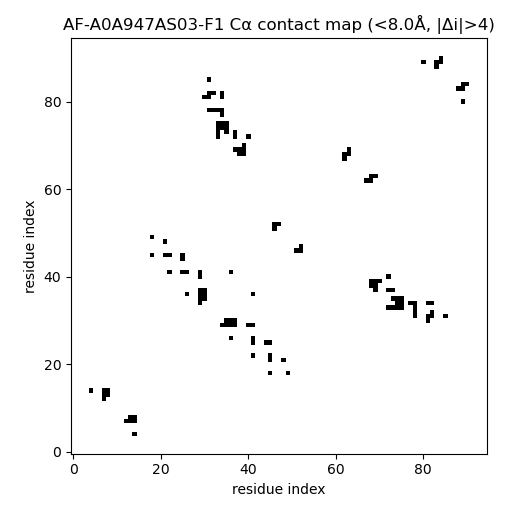2.439 1.00 85.31 83 LYS A N 1
ATOM 645 C CA . LYS A 1 83 ? -14.562 2.049 1.385 1.00 85.31 83 LYS A CA 1
ATOM 646 C C . LYS A 1 83 ? -15.436 2.903 0.454 1.00 85.31 83 LYS A C 1
ATOM 648 O O . LYS A 1 83 ? -15.460 2.629 -0.745 1.00 85.31 83 LYS A O 1
ATOM 653 N N . LYS A 1 84 ? -16.108 3.942 0.970 1.00 86.06 84 LYS A N 1
ATOM 654 C CA . LYS A 1 84 ? -16.887 4.903 0.159 1.00 86.06 84 LYS A CA 1
ATOM 655 C C . LYS A 1 84 ? -16.004 5.756 -0.758 1.00 86.06 84 LYS A C 1
ATOM 657 O O . LYS A 1 84 ? -16.389 5.990 -1.903 1.00 86.06 84 LYS A O 1
ATOM 662 N N . ILE A 1 85 ? -14.820 6.172 -0.297 1.00 85.94 85 ILE A N 1
ATOM 663 C CA . ILE A 1 85 ? -13.838 6.886 -1.134 1.00 85.94 85 ILE A CA 1
ATOM 664 C C . ILE A 1 85 ? -13.436 6.002 -2.321 1.00 85.94 85 ILE A C 1
ATOM 666 O O . ILE A 1 85 ? -13.542 6.422 -3.471 1.00 85.94 85 ILE A O 1
ATOM 670 N N . PHE A 1 86 ? -13.081 4.739 -2.063 1.00 85.25 86 PHE A N 1
ATOM 671 C CA . PHE A 1 86 ? -12.709 3.792 -3.122 1.00 85.25 86 PHE A CA 1
ATOM 672 C C . PHE A 1 86 ? -13.867 3.381 -4.041 1.00 85.25 86 PHE A C 1
ATOM 674 O O . PHE A 1 86 ? -13.612 2.881 -5.134 1.00 85.25 86 PHE A O 1
ATOM 681 N N . SER A 1 87 ? -15.127 3.561 -3.632 1.00 84.50 87 SER A N 1
ATOM 682 C CA . SER A 1 87 ? -16.289 3.302 -4.492 1.00 84.50 87 SER A CA 1
ATOM 683 C C . SER A 1 87 ? -16.671 4.494 -5.376 1.00 84.50 87 SER A C 1
ATOM 685 O O . SER A 1 87 ? -17.728 4.446 -5.999 1.00 84.50 87 SER A O 1
ATOM 687 N N . GLY A 1 88 ? -15.892 5.582 -5.370 1.00 77.00 88 GLY A N 1
ATOM 688 C CA . GLY A 1 88 ? -16.227 6.813 -6.097 1.00 77.00 88 GLY A CA 1
ATOM 689 C C . GLY A 1 88 ? -17.424 7.571 -5.510 1.00 77.00 88 GLY A C 1
ATOM 690 O O . GLY A 1 88 ? -17.998 8.414 -6.182 1.00 77.00 88 GLY A O 1
ATOM 691 N N . LYS A 1 89 ? -17.816 7.267 -4.262 1.00 66.94 89 LYS A N 1
ATOM 692 C CA . LYS A 1 89 ? -18.895 7.948 -3.516 1.00 66.94 89 LYS A CA 1
ATOM 693 C C . LYS A 1 89 ? -18.333 8.798 -2.370 1.00 66.94 89 LYS A C 1
ATOM 695 O O . LYS A 1 89 ? -19.007 9.020 -1.363 1.00 66.94 89 LYS A O 1
ATOM 700 N N . GLY A 1 90 ? -17.057 9.172 -2.464 1.00 62.44 90 GLY A N 1
ATOM 701 C CA . GLY A 1 90 ? -16.436 10.093 -1.520 1.00 62.44 90 GLY A CA 1
ATOM 702 C C . GLY A 1 90 ? -17.112 11.458 -1.606 1.00 62.44 90 GLY A C 1
ATOM 703 O O . GLY A 1 90 ? -17.639 11.816 -2.654 1.00 62.44 90 GLY A O 1
ATOM 704 N N . LYS A 1 91 ? -17.118 12.215 -0.505 1.00 58.28 91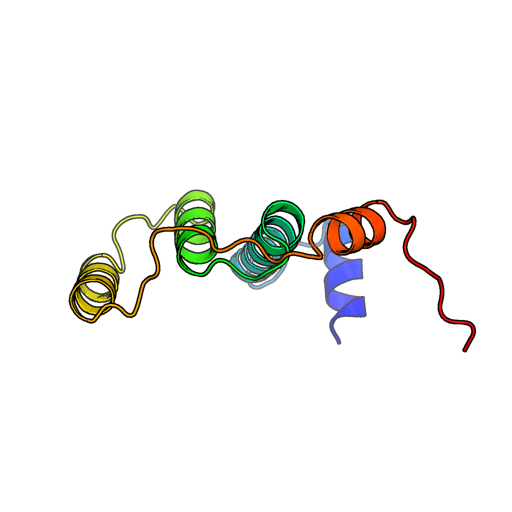 LYS A N 1
ATOM 705 C CA . LYS A 1 91 ? -17.526 13.620 -0.564 1.00 58.28 91 LYS A CA 1
ATOM 706 C C . LYS A 1 91 ? -16.537 14.343 -1.478 1.00 58.28 91 LYS A C 1
ATOM 708 O O . LYS A 1 91 ? -15.348 14.375 -1.161 1.00 58.28 91 LYS A O 1
ATOM 713 N N . GLU A 1 92 ? -17.011 14.869 -2.602 1.00 56.94 92 GLU A N 1
ATOM 714 C CA . GLU A 1 92 ? -16.254 15.879 -3.331 1.00 56.94 92 GLU A CA 1
ATOM 715 C C . GLU A 1 92 ? -16.135 17.092 -2.414 1.00 56.94 92 GLU A C 1
ATOM 717 O O . GLU A 1 92 ? -17.121 17.585 -1.868 1.00 56.94 92 GLU A O 1
ATOM 722 N N . TYR A 1 93 ? -14.899 17.508 -2.163 1.00 54.69 93 TYR A N 1
ATOM 723 C CA . TYR A 1 93 ? -14.654 18.802 -1.559 1.00 54.69 93 TYR A CA 1
ATOM 724 C C . TYR A 1 93 ? -14.814 19.823 -2.676 1.00 54.69 93 TYR A C 1
ATOM 726 O O . TYR A 1 93 ? -14.016 19.815 -3.614 1.00 54.69 93 TYR A O 1
ATOM 734 N N . GLU A 1 94 ? -15.841 20.666 -2.577 1.00 44.72 94 GLU A N 1
ATOM 735 C CA . GLU A 1 94 ? -15.906 21.895 -3.362 1.00 44.72 94 GLU A CA 1
ATOM 736 C C . GLU A 1 94 ? -14.607 22.669 -3.092 1.00 44.72 94 GLU A C 1
ATOM 738 O O . GLU A 1 94 ? -14.276 22.969 -1.941 1.00 44.72 94 GLU A O 1
ATOM 743 N N . ARG A 1 95 ? -13.808 22.861 -4.141 1.00 43.53 95 ARG A N 1
ATOM 744 C CA . ARG A 1 95 ? -12.606 23.696 -4.132 1.00 43.53 95 ARG A CA 1
ATOM 745 C C . ARG A 1 95 ? -12.895 24.978 -4.877 1.00 43.53 95 ARG A C 1
ATOM 747 O O . ARG A 1 95 ? -13.522 24.871 -5.953 1.00 43.53 95 ARG A O 1
#

Secondary structure (DSSP, 8-state):
-HHHHHHHHHTTPPPSSTHHHHHHHHHHHHHHHHSS--HHHHHHHHHHHHS-SSTTHHHHHHHHHTT-S--SPPPPTTHHHHHHHHTT-SPP---

Mean predicted aligned error: 10.04 Å

Sequence (95 aa):
MDVLRELALRKGIKPAEPRVPVFHQSFLDSIKHWGRAYEVGLIAGYKVRSGDLMGDMKLGLKMFTKGKLSLTPHSIKGKAEIKKIFSGKGKEYER

Foldseek 3Di:
DVVVVVVCVVVVNDDPDNLVVQLVVQQLVLCLVQVHGQPVSSVVSSCVVVVPVDPCVVVVVVCVVVVNHDPDRHHDPCSVQSNCVVVVNHDDDDD

Solvent-accessible surface area (backbone atoms only — not comparable to full-atom values): 5672 Å² total; per-residue (Å²): 115,65,68,60,55,54,51,35,50,74,71,70,46,82,60,97,58,66,64,56,64,54,43,52,50,40,44,51,52,32,26,53,74,29,43,36,83,38,66,49,61,37,53,49,49,41,26,67,76,68,70,56,72,63,86,52,46,71,59,52,51,56,34,44,78,66,66,72,50,61,85,65,79,70,64,49,92,64,30,67,60,44,39,31,45,77,67,76,64,45,85,78,76,90,125

Nearest PDB structures (foldseek):
  2p11-assembly1_B  TM=5.567E-01  e=8.111E+00  Paraburkholderia xenovorans LB400

Radius of gyration: 16.21 Å; Cα contacts (8 Å, |Δi|>4): 69; chains: 1; bounding box: 35×40×39 Å

pLDDT: mean 75.17, std 9.62, range [43.53, 91.0]